Protein AF-A0A8T0DUT4-F1 (afdb_monomer)

Mean predicted aligned error: 17.67 Å

Sequence (96 aa):
MLVGLQKYNSEIGYPPGKNVILADTALRAPPATEEDNCTGYEQVYLTLAESGSRLPRIRQTLADDEEMGKLGEQIRNGRPDNARQVSEIIRPYFKV

Organism: NCBI:txid34504

Foldseek 3Di:
DVVVCVVDPDDDDDDDVVVCVVVVCVVPDDPDDPPPPPVPVVVVVVPPDDDPVVVVVVVVVCVVDPLSVQVVVDVVVDDDPDLVVGDPSCSVVPDD

Structure (mmCIF, N/CA/C/O backbone):
data_AF-A0A8T0DUT4-F1
#
_entry.id   AF-A0A8T0DUT4-F1
#
loop_
_atom_site.group_PDB
_atom_site.id
_atom_site.type_symbol
_atom_site.label_atom_id
_atom_site.label_alt_id
_atom_site.label_comp_id
_atom_site.label_asym_id
_atom_site.label_entity_id
_atom_site.label_seq_id
_atom_site.pdbx_PDB_ins_code
_atom_site.Cartn_x
_atom_site.Cartn_y
_atom_site.Cartn_z
_atom_site.occupancy
_atom_site.B_iso_or_equiv
_atom_site.auth_seq_id
_atom_site.auth_comp_id
_atom_site.auth_asym_id
_atom_site.auth_atom_id
_atom_site.pdbx_PDB_model_num
ATOM 1 N N . MET A 1 1 ? -21.764 3.303 -13.178 1.00 58.56 1 MET A N 1
ATOM 2 C CA . MET A 1 1 ? -20.689 3.616 -12.206 1.00 58.56 1 MET A CA 1
ATOM 3 C C . MET A 1 1 ? -21.021 3.289 -10.744 1.00 58.56 1 MET A C 1
ATOM 5 O O . MET A 1 1 ? -20.092 3.207 -9.960 1.00 58.56 1 MET A O 1
ATOM 9 N N . LEU A 1 2 ? -22.275 3.001 -10.365 1.00 60.97 2 LEU A N 1
ATOM 10 C CA . LEU A 1 2 ? -22.616 2.558 -8.996 1.00 60.97 2 LEU A CA 1
ATOM 11 C C . LEU A 1 2 ? -22.206 1.108 -8.671 1.00 60.97 2 LEU A C 1
ATOM 13 O O . LEU A 1 2 ? -21.881 0.804 -7.531 1.00 60.97 2 LEU A O 1
ATOM 17 N N . VAL A 1 3 ? -22.155 0.225 -9.674 1.00 71.00 3 VAL A N 1
ATOM 18 C CA . VAL A 1 3 ? -21.839 -1.208 -9.489 1.00 71.00 3 VAL A CA 1
ATOM 19 C C . VAL A 1 3 ? -20.412 -1.438 -8.966 1.00 71.00 3 VAL A C 1
ATOM 21 O O . VAL A 1 3 ? -20.176 -2.361 -8.198 1.00 71.00 3 VAL A O 1
ATOM 24 N N . GLY A 1 4 ? -19.453 -0.577 -9.325 1.00 72.31 4 GLY A N 1
ATOM 25 C CA . GLY A 1 4 ? -18.074 -0.690 -8.830 1.00 72.31 4 GLY A CA 1
ATOM 26 C C . GLY A 1 4 ? -17.935 -0.359 -7.342 1.00 72.31 4 GLY A C 1
ATOM 27 O O . GLY A 1 4 ? -17.110 -0.957 -6.656 1.00 72.31 4 GLY A O 1
ATOM 28 N N . LEU A 1 5 ? -18.779 0.546 -6.838 1.00 72.69 5 LEU A N 1
ATOM 29 C CA . LEU A 1 5 ? -18.760 0.990 -5.445 1.00 72.69 5 LEU A CA 1
ATOM 30 C C . LEU A 1 5 ? -19.413 -0.023 -4.496 1.00 72.69 5 LEU A C 1
ATOM 32 O O . LEU A 1 5 ? -19.096 -0.017 -3.316 1.00 72.69 5 LEU A O 1
ATOM 36 N N . GLN A 1 6 ? -20.239 -0.947 -5.006 1.00 75.00 6 GLN A N 1
ATOM 37 C CA . GLN A 1 6 ? -20.882 -2.000 -4.202 1.00 75.00 6 GLN A CA 1
ATOM 38 C C . GLN A 1 6 ? -19.890 -2.950 -3.514 1.00 75.00 6 GLN A C 1
ATOM 40 O O . GLN A 1 6 ? -20.258 -3.627 -2.560 1.00 75.00 6 GLN A O 1
ATOM 45 N N . LYS A 1 7 ? -18.637 -3.012 -3.984 1.00 83.25 7 LYS A N 1
ATOM 46 C CA . LYS A 1 7 ? -17.575 -3.809 -3.352 1.00 83.25 7 LYS A CA 1
ATOM 47 C C . LYS A 1 7 ? -17.080 -3.208 -2.036 1.00 83.25 7 LYS A C 1
ATOM 49 O O . LYS A 1 7 ? -16.427 -3.904 -1.265 1.00 83.25 7 LYS A O 1
ATOM 54 N N . TYR A 1 8 ? -17.359 -1.930 -1.798 1.00 80.19 8 TYR A N 1
ATOM 55 C CA . TYR A 1 8 ? -16.897 -1.203 -0.630 1.00 80.19 8 TYR A CA 1
ATOM 56 C C . TYR A 1 8 ? -18.084 -0.946 0.293 1.00 80.19 8 TYR A C 1
ATOM 58 O O . TYR A 1 8 ? -19.106 -0.403 -0.124 1.00 80.19 8 TYR A O 1
ATOM 66 N N . ASN A 1 9 ? -17.953 -1.337 1.560 1.00 82.69 9 ASN A N 1
ATOM 67 C CA . ASN A 1 9 ? -18.921 -0.960 2.582 1.00 82.69 9 ASN A CA 1
ATOM 68 C C . ASN A 1 9 ? -18.658 0.497 2.980 1.00 82.69 9 ASN A C 1
ATOM 70 O O . ASN A 1 9 ? -17.871 0.768 3.887 1.00 82.69 9 ASN A O 1
ATOM 74 N N . SER A 1 10 ? -19.217 1.433 2.218 1.00 79.62 10 SER A N 1
ATOM 75 C CA . SER A 1 10 ? -18.949 2.863 2.362 1.00 79.62 10 SER A CA 1
ATOM 76 C C . SER A 1 10 ? -20.242 3.651 2.483 1.00 79.62 10 SER A C 1
ATOM 78 O O . SER A 1 10 ? -21.166 3.479 1.691 1.00 79.62 10 SER A O 1
ATOM 80 N N . GLU A 1 11 ? -20.274 4.562 3.449 1.00 81.50 11 GLU A N 1
ATOM 81 C CA . GLU A 1 11 ? -21.352 5.529 3.608 1.00 81.50 11 GLU A CA 1
ATOM 82 C C . GLU A 1 11 ? -20.948 6.850 2.953 1.00 81.50 11 GLU A C 1
ATOM 84 O O . GLU A 1 11 ? -19.864 7.383 3.199 1.00 81.50 11 GLU A O 1
ATOM 89 N N . ILE A 1 12 ? -21.814 7.375 2.086 1.00 80.62 12 ILE A N 1
ATOM 90 C CA . ILE A 1 12 ? -21.578 8.647 1.403 1.00 80.62 12 ILE A CA 1
ATOM 91 C C . ILE A 1 12 ? -22.128 9.763 2.289 1.00 80.62 12 ILE A C 1
ATOM 93 O O . ILE A 1 12 ? -23.331 9.837 2.530 1.00 80.62 12 ILE A O 1
ATOM 97 N N . GLY A 1 13 ? -21.246 10.648 2.744 1.00 84.38 13 GLY A N 1
ATOM 98 C CA . GLY A 1 13 ? -21.599 11.822 3.538 1.00 84.38 13 GLY A CA 1
ATOM 99 C C . GLY A 1 13 ? -20.916 13.082 3.017 1.00 84.38 13 GLY A C 1
ATOM 100 O O . GLY A 1 13 ? -19.909 13.008 2.314 1.00 84.38 13 GLY A O 1
ATOM 101 N N . TYR A 1 14 ? -21.464 14.246 3.372 1.00 87.19 14 TYR A N 1
ATOM 102 C CA . TYR A 1 14 ? -20.854 15.540 3.071 1.00 87.19 14 TYR A CA 1
ATOM 103 C C . TYR A 1 14 ? -20.049 16.053 4.276 1.00 87.19 14 TYR A C 1
ATOM 105 O O . TYR A 1 14 ? -20.648 16.476 5.271 1.00 87.19 14 TYR A O 1
ATOM 113 N N . PRO A 1 15 ? -18.705 16.044 4.222 1.00 82.94 15 PRO A N 1
ATOM 114 C CA . PRO A 1 15 ? -17.886 16.705 5.226 1.00 82.94 15 PRO A CA 1
ATOM 115 C C . PRO A 1 15 ? -17.794 18.224 4.962 1.00 82.94 15 PRO A C 1
ATOM 117 O O . PRO A 1 15 ? -17.651 18.648 3.814 1.00 82.94 15 PRO A O 1
ATOM 120 N N . PRO A 1 16 ? -17.814 19.080 6.003 1.00 87.44 16 PRO A N 1
ATOM 121 C CA . PRO A 1 16 ? -17.563 20.511 5.845 1.00 87.44 16 PRO A CA 1
ATOM 122 C C . PRO A 1 16 ? -16.140 20.749 5.333 1.00 87.44 16 PRO A C 1
ATOM 124 O O . PRO A 1 16 ? -15.205 20.153 5.861 1.00 87.44 16 PRO A O 1
ATOM 127 N N . GLY A 1 17 ? -15.943 21.684 4.397 1.00 79.69 17 GLY A N 1
ATOM 128 C CA . GLY A 1 17 ? -14.637 21.914 3.750 1.00 79.69 17 GLY A CA 1
ATOM 129 C C . GLY A 1 17 ? -13.459 22.164 4.706 1.00 79.69 17 GLY A C 1
ATOM 130 O O . GLY A 1 17 ? -12.333 21.779 4.412 1.00 79.69 17 GLY A O 1
ATOM 131 N N . LYS A 1 18 ? -13.722 22.700 5.906 1.00 84.06 18 LYS A N 1
ATOM 132 C CA . LYS A 1 18 ? -12.720 22.886 6.975 1.00 84.06 18 LYS A CA 1
ATOM 133 C C . LYS A 1 18 ? -12.069 21.572 7.439 1.00 84.06 18 LYS A C 1
ATOM 135 O O . LYS A 1 18 ? -10.951 21.595 7.931 1.00 84.06 18 LYS A O 1
ATOM 140 N N . ASN A 1 19 ? -12.751 20.443 7.264 1.00 82.25 19 ASN A N 1
ATOM 141 C CA . ASN A 1 19 ? -12.271 19.111 7.639 1.00 82.25 19 ASN A CA 1
ATOM 142 C C . ASN A 1 19 ? -11.644 18.358 6.454 1.00 82.25 19 ASN A C 1
ATOM 144 O O . ASN A 1 19 ? -11.169 17.240 6.620 1.00 82.25 19 ASN A O 1
ATOM 148 N N . VAL A 1 20 ? -11.651 18.956 5.258 1.00 87.69 20 VAL A N 1
ATOM 149 C CA . VAL A 1 20 ? -11.225 18.328 3.995 1.00 87.69 20 VAL A CA 1
ATOM 150 C C . VAL A 1 20 ? -9.967 19.008 3.447 1.00 87.69 20 VAL A C 1
ATOM 152 O O . VAL A 1 20 ? -9.597 18.798 2.302 1.00 87.69 20 VAL A O 1
ATOM 155 N N . ILE A 1 21 ? -9.276 19.808 4.268 1.00 84.50 21 ILE A N 1
ATOM 156 C CA . ILE A 1 21 ? -8.127 20.631 3.852 1.00 84.50 21 ILE A CA 1
ATOM 157 C C . ILE A 1 21 ? -7.040 19.774 3.201 1.00 84.50 21 ILE A C 1
ATOM 159 O O . ILE A 1 21 ? -6.496 20.170 2.179 1.00 84.50 21 ILE A O 1
ATOM 163 N N . LEU A 1 22 ? -6.756 18.583 3.734 1.00 81.38 22 LEU A N 1
ATOM 164 C CA . LEU A 1 22 ? -5.737 17.695 3.167 1.00 81.38 22 LEU A CA 1
ATOM 165 C C . LEU A 1 22 ? -6.119 17.201 1.769 1.00 81.38 22 LEU A C 1
ATOM 167 O O . LEU A 1 22 ? -5.317 17.297 0.847 1.00 81.38 22 LEU A O 1
ATOM 171 N N . ALA A 1 23 ? -7.350 16.714 1.603 1.00 81.75 23 ALA A N 1
ATOM 172 C CA . ALA A 1 23 ? -7.824 16.223 0.313 1.00 81.75 23 ALA A CA 1
ATOM 173 C C . ALA A 1 23 ? -7.998 17.363 -0.706 1.00 81.75 23 ALA A C 1
ATOM 175 O O . ALA A 1 23 ? -7.657 17.185 -1.869 1.00 81.75 23 ALA A O 1
ATOM 176 N N . ASP A 1 24 ? -8.453 18.544 -0.275 1.00 84.75 24 ASP A N 1
ATOM 177 C CA . ASP A 1 24 ? -8.541 19.745 -1.117 1.00 84.75 24 ASP A CA 1
ATOM 178 C C . ASP A 1 24 ? -7.148 20.229 -1.551 1.00 84.75 24 ASP A C 1
ATOM 180 O O . ASP A 1 24 ? -6.935 20.527 -2.723 1.00 84.75 24 ASP A O 1
ATOM 184 N N . THR A 1 25 ? -6.169 20.228 -0.639 1.00 83.88 25 THR A N 1
ATOM 185 C CA . THR A 1 25 ? -4.780 20.602 -0.951 1.00 83.88 25 THR A CA 1
ATOM 186 C C . THR A 1 25 ? -4.140 19.600 -1.907 1.00 83.88 25 THR A C 1
ATOM 188 O O . THR A 1 25 ? -3.527 20.006 -2.888 1.00 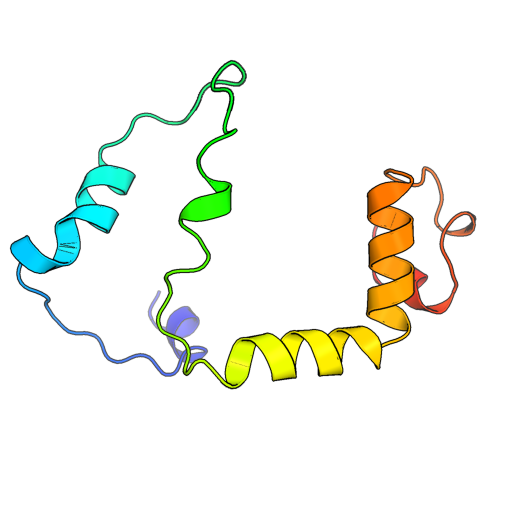83.88 25 THR A O 1
ATOM 191 N N . ALA A 1 26 ? -4.327 18.298 -1.673 1.00 78.06 26 ALA A N 1
ATOM 192 C CA . ALA A 1 26 ? -3.801 17.242 -2.535 1.00 78.06 26 ALA A CA 1
ATOM 193 C C . ALA A 1 26 ? -4.431 17.256 -3.936 1.00 78.06 26 ALA A C 1
ATOM 195 O O . ALA A 1 26 ? -3.745 16.995 -4.916 1.00 78.06 26 ALA A O 1
ATOM 196 N N . LEU A 1 27 ? -5.720 17.594 -4.042 1.00 79.00 27 LEU A N 1
ATOM 197 C CA . LEU A 1 27 ? -6.407 17.718 -5.329 1.00 79.00 27 LEU A CA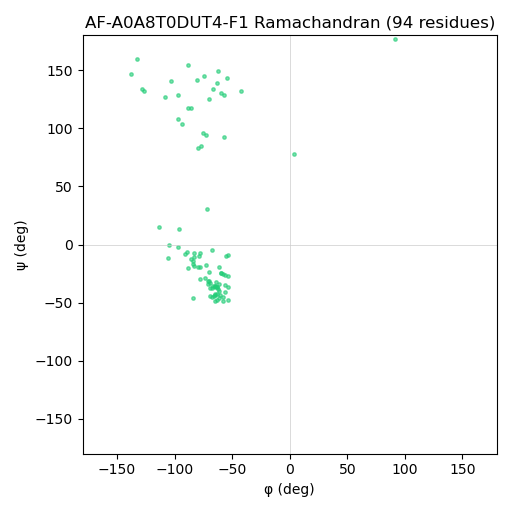 1
ATOM 198 C C . LEU A 1 27 ? -5.941 18.948 -6.120 1.00 79.00 27 LEU A C 1
ATOM 200 O O . LEU A 1 27 ? -5.919 18.924 -7.348 1.00 79.00 27 LEU A O 1
ATOM 204 N N . ARG A 1 28 ? -5.605 20.036 -5.420 1.00 79.25 28 ARG A N 1
ATOM 205 C CA . ARG A 1 28 ? -5.119 21.281 -6.031 1.00 79.25 28 ARG A CA 1
ATOM 206 C C . ARG A 1 28 ? -3.620 21.270 -6.313 1.00 79.25 28 ARG A C 1
ATOM 208 O O . ARG A 1 28 ? -3.157 22.135 -7.054 1.00 79.25 28 ARG A O 1
ATOM 215 N N . ALA A 1 29 ? -2.869 20.351 -5.711 1.00 78.25 29 ALA A N 1
ATOM 216 C CA . ALA A 1 29 ? -1.435 20.252 -5.921 1.00 78.25 29 ALA A CA 1
ATOM 217 C C . ALA A 1 29 ? -1.140 19.833 -7.374 1.00 78.25 29 ALA A C 1
ATOM 219 O O . ALA A 1 29 ? -1.780 18.911 -7.890 1.00 78.25 29 ALA A O 1
ATOM 220 N N . PRO A 1 30 ? -0.190 20.498 -8.056 1.00 69.31 30 PRO A N 1
ATOM 221 C CA . PRO A 1 30 ? 0.250 20.064 -9.373 1.00 69.31 30 PRO A CA 1
ATOM 222 C C . PRO A 1 30 ? 0.879 18.663 -9.280 1.00 69.31 30 PRO A C 1
ATOM 224 O O . PRO A 1 30 ? 1.446 18.316 -8.241 1.00 69.31 30 PRO A O 1
ATOM 227 N N . PRO A 1 31 ? 0.783 17.843 -10.341 1.00 63.91 31 PRO A N 1
ATOM 228 C CA . PRO A 1 31 ? 1.407 16.528 -10.349 1.00 63.91 31 PRO A CA 1
ATOM 229 C C . PRO A 1 31 ? 2.921 16.675 -10.159 1.00 63.91 31 PRO A C 1
ATOM 231 O O . PRO A 1 31 ? 3.557 17.476 -10.846 1.00 63.91 31 PRO A O 1
ATOM 234 N N . ALA A 1 32 ? 3.477 15.909 -9.218 1.00 62.12 32 ALA A N 1
ATOM 235 C CA . ALA A 1 32 ? 4.907 15.908 -8.936 1.00 62.12 32 ALA A CA 1
ATOM 236 C C . ALA A 1 32 ? 5.685 15.555 -10.213 1.00 62.12 32 ALA A C 1
ATOM 238 O O . ALA A 1 32 ? 5.374 14.572 -10.891 1.00 62.12 32 ALA A O 1
ATOM 239 N N . THR A 1 33 ? 6.670 16.381 -10.558 1.0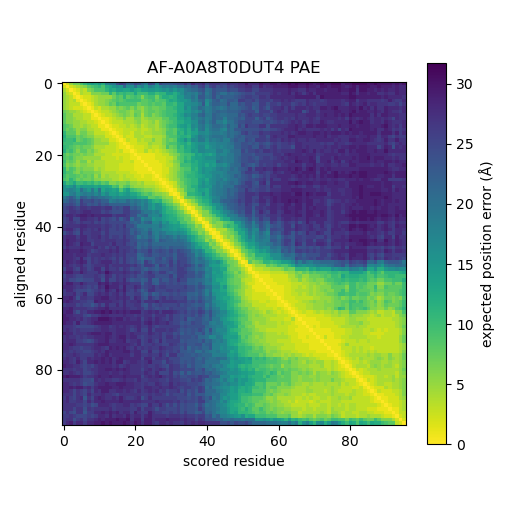0 59.50 33 THR A N 1
ATOM 240 C CA . THR A 1 33 ? 7.625 16.083 -11.637 1.00 59.50 33 THR A CA 1
ATOM 241 C C . THR A 1 33 ? 8.793 15.304 -11.025 1.00 59.50 33 THR A C 1
ATOM 243 O O . THR A 1 33 ? 9.033 15.428 -9.828 1.00 59.50 33 THR A O 1
ATOM 246 N N . GLU A 1 34 ? 9.509 14.488 -11.804 1.00 56.78 34 GLU A N 1
ATOM 247 C CA . GLU A 1 34 ? 10.518 13.515 -11.323 1.00 56.78 34 GLU A CA 1
ATOM 248 C C . GLU A 1 34 ? 11.651 14.097 -10.438 1.00 56.78 34 GLU A C 1
ATOM 250 O O . GLU A 1 34 ? 12.397 13.341 -9.821 1.00 56.78 34 GLU A O 1
ATOM 255 N N . GLU A 1 35 ? 11.765 15.424 -10.329 1.00 55.72 35 GLU A N 1
ATOM 256 C CA . GLU A 1 35 ? 12.727 16.140 -9.479 1.00 55.72 35 GLU A CA 1
ATOM 257 C C . GLU A 1 35 ? 12.225 16.435 -8.051 1.00 55.72 35 GLU A C 1
ATOM 259 O O . GLU A 1 35 ? 13.002 16.897 -7.209 1.00 55.72 35 GLU A O 1
ATOM 264 N N . ASP A 1 36 ? 10.956 16.154 -7.735 1.00 53.62 36 ASP A N 1
ATOM 265 C CA . ASP A 1 36 ? 10.432 16.316 -6.378 1.00 53.62 36 ASP A CA 1
ATOM 266 C C . ASP A 1 36 ? 10.986 15.213 -5.465 1.00 53.62 36 ASP A C 1
ATOM 268 O O . ASP A 1 36 ? 10.450 14.106 -5.358 1.00 53.62 36 ASP A O 1
ATOM 272 N N . ASN A 1 37 ? 12.082 15.537 -4.773 1.00 51.88 37 ASN A N 1
ATOM 273 C CA . ASN A 1 37 ? 12.631 14.754 -3.671 1.00 51.88 37 ASN A CA 1
ATOM 274 C C . ASN A 1 37 ? 11.564 14.581 -2.575 1.00 51.88 37 ASN A C 1
ATOM 276 O O . ASN A 1 37 ? 11.419 15.391 -1.661 1.00 51.88 37 ASN A O 1
ATOM 280 N N . CYS A 1 38 ? 10.818 13.483 -2.672 1.00 48.97 38 CYS A N 1
ATOM 281 C CA . CYS A 1 38 ? 9.734 13.073 -1.784 1.00 48.97 38 CYS A CA 1
ATOM 282 C C . CYS A 1 38 ? 10.206 12.589 -0.396 1.00 48.97 38 CYS A C 1
ATOM 284 O O . CYS A 1 38 ? 9.548 11.758 0.227 1.00 48.97 38 CYS A O 1
ATOM 286 N N . THR A 1 39 ? 11.319 13.100 0.132 1.00 51.06 39 THR A N 1
ATOM 287 C CA . THR A 1 39 ? 11.913 12.672 1.413 1.00 51.06 39 THR A CA 1
ATOM 288 C C . THR A 1 39 ? 11.075 13.030 2.652 1.00 51.06 39 THR A C 1
ATOM 290 O O . THR A 1 39 ? 11.416 12.612 3.753 1.00 51.06 39 THR A O 1
ATOM 293 N N . GLY A 1 40 ? 9.963 13.764 2.499 1.00 45.59 40 GLY A N 1
ATOM 294 C CA . GLY A 1 40 ? 9.047 14.128 3.593 1.00 45.59 40 GLY A CA 1
ATOM 295 C C . GLY A 1 40 ? 7.708 13.377 3.633 1.00 45.59 40 GLY A C 1
ATOM 296 O O . GLY A 1 40 ? 6.996 13.464 4.634 1.00 45.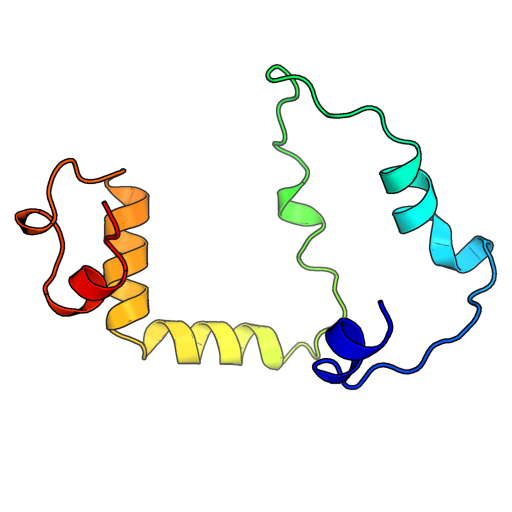59 40 GLY A O 1
ATOM 297 N N . TYR A 1 41 ? 7.333 12.635 2.584 1.00 47.28 41 TYR A N 1
ATOM 298 C CA . TYR A 1 41 ? 6.002 12.008 2.505 1.00 47.28 41 TYR A CA 1
ATOM 299 C C . TYR A 1 41 ? 5.877 10.713 3.316 1.00 47.28 41 TYR A C 1
ATOM 301 O O . TYR A 1 41 ? 4.764 10.335 3.686 1.00 47.28 41 TYR A O 1
ATOM 309 N N . GLU A 1 42 ? 6.993 10.065 3.668 1.00 46.16 42 GLU A N 1
ATOM 310 C CA . GLU A 1 42 ? 6.985 8.869 4.526 1.00 46.16 42 GLU A CA 1
ATOM 311 C C . GLU A 1 42 ? 6.371 9.140 5.908 1.00 46.16 42 GLU A C 1
ATOM 313 O O . GLU A 1 42 ? 5.818 8.237 6.534 1.00 46.16 42 GLU A O 1
ATOM 318 N N . GLN A 1 43 ? 6.392 10.394 6.372 1.00 42.66 43 GLN A N 1
ATOM 319 C CA . GLN A 1 43 ? 5.910 10.753 7.704 1.00 42.66 43 GLN A CA 1
ATOM 320 C C . GLN A 1 43 ? 4.388 10.963 7.779 1.00 42.66 43 GLN A C 1
ATOM 322 O O . GLN A 1 43 ? 3.817 10.893 8.867 1.00 42.66 43 GLN A O 1
ATOM 327 N N . VAL A 1 44 ? 3.710 11.175 6.644 1.00 45.62 44 VAL A N 1
ATOM 328 C CA . VAL A 1 44 ? 2.271 11.512 6.605 1.00 45.62 44 VAL A CA 1
ATOM 329 C C . VAL A 1 44 ? 1.373 10.266 6.558 1.00 45.62 44 VAL A C 1
ATOM 331 O O . VAL A 1 44 ? 0.216 10.322 6.968 1.00 45.62 44 VAL A O 1
ATOM 334 N N . TYR A 1 45 ? 1.895 9.104 6.155 1.00 38.75 45 TYR A N 1
ATOM 335 C CA . TYR A 1 45 ? 1.097 7.870 6.071 1.00 38.75 45 TYR A CA 1
ATOM 336 C C . TYR A 1 45 ? 0.851 7.167 7.418 1.00 38.75 45 TYR A C 1
ATOM 338 O O . TYR A 1 45 ? 0.015 6.269 7.494 1.00 38.75 45 TYR A O 1
ATOM 346 N N . LEU A 1 46 ? 1.522 7.582 8.498 1.00 42.66 46 LEU A N 1
ATOM 347 C CA . LEU A 1 46 ? 1.381 6.971 9.829 1.00 42.66 46 LEU A CA 1
ATOM 348 C C . LEU A 1 46 ? 0.301 7.621 10.710 1.00 42.66 46 LEU A C 1
ATOM 350 O O . LEU A 1 46 ? -0.039 7.074 11.758 1.00 42.66 46 LEU A O 1
ATOM 354 N N . THR A 1 47 ? -0.273 8.750 10.289 1.00 42.00 47 THR A N 1
ATOM 355 C CA . THR A 1 47 ? -1.352 9.464 10.999 1.00 42.00 47 THR A CA 1
ATOM 356 C C . THR A 1 47 ? -2.755 9.117 10.496 1.00 42.00 47 THR A C 1
ATOM 358 O O . THR A 1 47 ? -3.729 9.775 10.863 1.00 42.00 47 THR A O 1
ATOM 361 N N . LEU A 1 48 ? -2.909 8.058 9.695 1.00 46.12 48 LEU A N 1
ATOM 362 C CA . LEU A 1 48 ? -4.216 7.451 9.447 1.00 46.12 48 LEU A CA 1
ATOM 363 C C . LEU A 1 48 ? -4.621 6.632 10.677 1.00 46.12 48 LEU A C 1
ATOM 365 O O . LEU A 1 48 ? -4.191 5.501 10.856 1.00 46.12 48 LEU A O 1
ATOM 369 N N . ALA A 1 49 ? -5.414 7.273 11.538 1.00 46.22 49 ALA A N 1
ATOM 370 C CA . ALA A 1 49 ? -6.324 6.720 12.542 1.00 46.22 49 ALA A CA 1
ATOM 371 C C . ALA A 1 49 ? -6.325 5.184 12.701 1.00 46.22 49 ALA A C 1
ATOM 373 O O . ALA A 1 49 ? -7.259 4.494 12.294 1.00 46.22 49 ALA A O 1
ATOM 374 N N . GLU A 1 50 ? -5.323 4.645 13.387 1.00 51.66 50 GLU A N 1
ATOM 375 C CA . GLU A 1 50 ? -5.364 3.281 13.896 1.00 51.66 50 GLU A CA 1
ATOM 376 C C . GLU A 1 50 ? -5.059 3.300 15.390 1.00 51.66 50 GLU A C 1
ATOM 378 O O . GLU A 1 50 ? -4.118 3.950 15.843 1.00 51.66 50 GLU A O 1
ATOM 383 N N . SER A 1 51 ? -5.888 2.599 16.175 1.00 56.81 51 SER A N 1
ATOM 384 C CA . SER A 1 51 ? -5.611 2.295 17.584 1.00 56.81 51 SER A CA 1
ATOM 385 C C . SER A 1 51 ? -4.143 1.891 17.713 1.00 56.81 51 SER A C 1
ATOM 387 O O . SER A 1 51 ? -3.698 1.042 16.945 1.00 56.81 51 SER A O 1
ATOM 389 N N . GLY A 1 52 ? -3.391 2.441 18.674 1.00 63.78 52 GLY A N 1
ATOM 390 C CA . GLY A 1 52 ? -1.955 2.152 18.849 1.00 63.78 52 GLY A CA 1
ATOM 391 C C . GLY A 1 52 ? -1.593 0.658 18.970 1.00 63.78 52 GLY A C 1
ATOM 392 O O . GLY A 1 52 ? -0.424 0.298 18.913 1.00 63.78 52 GLY A O 1
ATOM 393 N N . SER A 1 53 ? -2.594 -0.220 19.088 1.00 67.12 53 SER A N 1
ATOM 394 C CA . SER A 1 53 ? -2.497 -1.682 19.058 1.00 67.12 53 SER A CA 1
ATOM 395 C C . SER A 1 53 ? -2.487 -2.327 17.658 1.00 67.12 53 SER A C 1
ATOM 397 O O . SER A 1 53 ? -2.160 -3.507 17.536 1.00 67.12 53 SER A O 1
ATOM 399 N N . ARG A 1 54 ? -2.849 -1.603 16.592 1.00 66.00 54 ARG A N 1
ATOM 400 C CA . ARG A 1 54 ? -3.022 -2.166 15.242 1.00 66.00 54 ARG A CA 1
ATOM 401 C C . ARG A 1 54 ? -1.712 -2.271 14.469 1.00 66.00 54 ARG A C 1
ATOM 403 O O . ARG A 1 54 ? -1.410 -3.343 13.963 1.00 66.00 54 ARG A O 1
ATOM 410 N N . LEU A 1 55 ? -0.889 -1.223 14.471 1.00 70.69 55 LEU A N 1
ATOM 411 C CA . LEU A 1 55 ? 0.465 -1.260 13.906 1.00 70.69 55 LEU A CA 1
ATOM 412 C C . LEU A 1 55 ? 1.337 -2.402 14.457 1.00 70.69 55 LEU A C 1
ATOM 414 O O . LEU A 1 55 ? 1.939 -3.108 13.647 1.00 70.69 55 LEU A O 1
ATOM 418 N N . PRO A 1 56 ? 1.421 -2.642 15.784 1.00 76.38 56 PRO A N 1
ATOM 419 C CA . PRO A 1 56 ? 2.194 -3.771 16.292 1.00 76.38 56 PRO A CA 1
ATOM 420 C C . PRO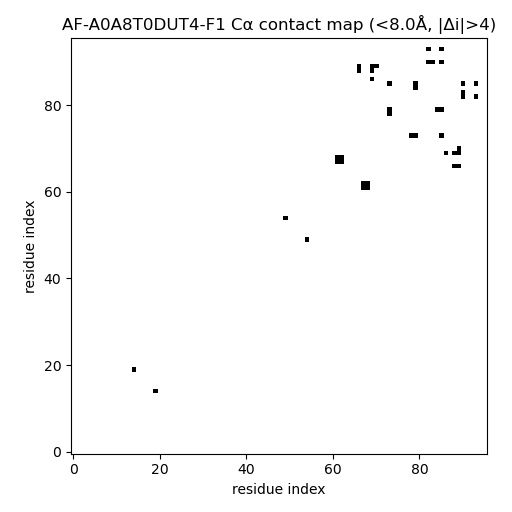 A 1 56 ? 1.603 -5.114 15.856 1.00 76.38 56 PRO A C 1
ATOM 422 O O . PRO A 1 56 ? 2.371 -6.003 15.509 1.00 76.38 56 PRO A O 1
ATOM 425 N N . ARG A 1 57 ? 0.270 -5.248 15.769 1.00 76.25 57 ARG A N 1
ATOM 426 C CA . ARG A 1 57 ? -0.364 -6.451 15.207 1.00 76.25 57 ARG A CA 1
ATOM 427 C C . ARG A 1 57 ? -0.007 -6.652 13.742 1.00 76.25 57 ARG A C 1
ATOM 429 O O . ARG A 1 57 ? 0.427 -7.736 13.405 1.00 76.25 57 ARG A O 1
ATOM 436 N N . ILE A 1 58 ? -0.110 -5.620 12.903 1.00 76.19 58 ILE A N 1
ATOM 437 C CA . ILE A 1 58 ? 0.254 -5.691 11.479 1.00 76.19 58 ILE A CA 1
ATOM 438 C C . I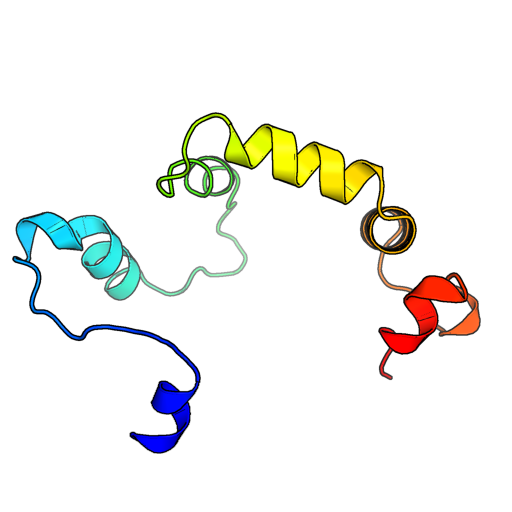LE A 1 58 ? 1.717 -6.108 11.324 1.00 76.19 58 ILE A C 1
ATOM 440 O O . ILE A 1 58 ? 2.013 -6.994 10.532 1.00 76.19 58 ILE A O 1
ATOM 444 N N . ARG A 1 59 ? 2.628 -5.520 12.110 1.00 77.50 59 ARG A N 1
ATOM 445 C CA . ARG A 1 59 ? 4.048 -5.903 12.105 1.00 77.50 59 ARG A CA 1
ATOM 446 C C . ARG A 1 59 ? 4.259 -7.355 12.517 1.00 77.50 59 ARG A C 1
ATOM 448 O O . ARG A 1 59 ? 5.095 -8.022 11.927 1.00 77.50 59 ARG A O 1
ATOM 455 N N . GLN A 1 60 ? 3.514 -7.829 13.510 1.00 79.69 60 GLN A N 1
ATOM 456 C CA . GLN A 1 60 ? 3.595 -9.207 13.977 1.00 79.69 60 GLN A CA 1
ATOM 457 C C . GLN A 1 60 ? 3.045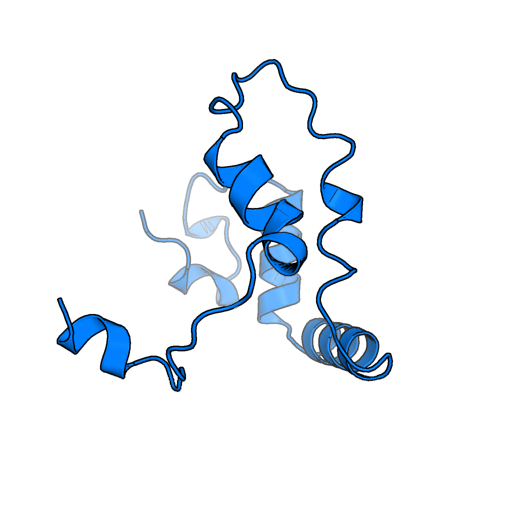 -10.180 12.927 1.00 79.69 60 GLN A C 1
ATOM 459 O O . GLN A 1 60 ? 3.713 -11.141 12.580 1.00 79.69 60 GLN A O 1
ATOM 464 N N . THR A 1 61 ? 1.897 -9.865 12.321 1.00 78.56 61 THR A N 1
ATOM 465 C CA . THR A 1 61 ? 1.314 -10.662 11.233 1.00 78.56 61 THR A CA 1
ATOM 466 C C . THR A 1 61 ? 2.212 -10.685 9.994 1.00 78.56 61 THR A C 1
ATOM 468 O O . THR A 1 61 ? 2.325 -11.725 9.364 1.00 78.56 61 THR A O 1
ATOM 471 N N . LEU A 1 62 ? 2.894 -9.578 9.670 1.00 76.56 62 LEU A N 1
ATOM 472 C CA . LEU A 1 62 ? 3.895 -9.550 8.596 1.00 76.56 62 LEU A CA 1
ATOM 473 C C . LEU A 1 62 ? 5.157 -10.352 8.931 1.00 76.56 62 LEU A C 1
ATOM 475 O O . LEU A 1 62 ? 5.791 -10.870 8.020 1.00 76.56 62 LEU A O 1
ATOM 479 N N . ALA A 1 63 ? 5.560 -10.407 10.203 1.00 76.56 63 ALA A N 1
ATOM 480 C CA . ALA A 1 63 ? 6.730 -11.175 10.626 1.00 76.56 63 ALA A CA 1
ATOM 481 C C . ALA A 1 63 ? 6.477 -12.688 10.565 1.00 76.56 63 ALA A C 1
ATOM 483 O O . ALA A 1 63 ? 7.402 -13.446 10.285 1.00 76.56 63 ALA A O 1
ATOM 484 N N . ASP A 1 64 ? 5.232 -13.102 10.797 1.00 83.56 64 ASP A N 1
ATOM 485 C CA . ASP A 1 64 ? 4.811 -14.502 10.743 1.00 83.56 64 ASP A CA 1
ATOM 486 C C . ASP A 1 64 ? 4.501 -14.976 9.306 1.00 83.56 64 ASP A C 1
ATOM 488 O O . ASP A 1 64 ? 4.337 -16.173 9.070 1.00 83.56 64 ASP A O 1
ATOM 492 N N . ASP A 1 65 ? 4.426 -14.055 8.340 1.00 86.06 65 ASP A N 1
ATOM 493 C CA . ASP A 1 65 ? 4.116 -14.341 6.940 1.00 86.06 65 ASP A CA 1
ATOM 494 C C . ASP A 1 65 ? 5.399 -14.527 6.104 1.00 86.06 65 ASP A C 1
ATOM 496 O O . ASP A 1 65 ? 6.103 -13.581 5.731 1.00 86.06 65 ASP A O 1
ATOM 500 N N . GLU A 1 66 ? 5.702 -15.790 5.794 1.00 85.00 66 GLU A N 1
ATOM 501 C CA . GLU A 1 66 ? 6.869 -16.191 5.002 1.00 85.00 66 GLU A CA 1
ATOM 502 C C . GLU A 1 66 ? 6.847 -15.617 3.573 1.00 85.00 66 GLU A C 1
ATOM 504 O O . GLU A 1 66 ? 7.895 -15.267 3.018 1.00 85.00 66 GLU A O 1
ATOM 509 N N . GLU A 1 67 ? 5.660 -15.468 2.981 1.00 86.69 67 GLU A N 1
ATOM 510 C CA . GLU A 1 67 ? 5.484 -14.917 1.639 1.00 86.69 67 GLU A CA 1
ATOM 511 C C . GLU A 1 67 ? 5.861 -13.433 1.615 1.00 86.69 67 GLU A C 1
ATOM 513 O O . GLU A 1 67 ? 6.644 -12.997 0.762 1.00 86.69 67 GLU A O 1
ATOM 518 N N . MET A 1 68 ? 5.396 -12.675 2.612 1.00 82.56 68 MET A N 1
ATOM 519 C CA . MET A 1 68 ? 5.758 -11.268 2.791 1.00 82.56 68 MET A CA 1
ATOM 520 C C . MET A 1 68 ? 7.252 -11.077 3.051 1.00 82.56 68 MET A C 1
ATOM 522 O O . MET A 1 68 ? 7.860 -10.151 2.504 1.00 82.56 68 MET A O 1
ATOM 526 N N . GLY A 1 69 ? 7.873 -11.971 3.823 1.00 83.88 69 GLY A N 1
ATOM 527 C CA . GLY A 1 69 ? 9.321 -11.974 4.025 1.00 83.88 69 GLY A CA 1
ATOM 528 C C . GLY A 1 69 ? 10.088 -12.110 2.706 1.00 83.88 69 GLY A C 1
ATOM 529 O O . GLY A 1 69 ? 10.978 -11.306 2.410 1.00 83.88 69 GLY A O 1
ATOM 530 N N . LYS A 1 70 ? 9.702 -13.082 1.869 1.00 85.94 70 LYS A N 1
ATOM 531 C CA . LYS A 1 70 ? 10.328 -13.320 0.557 1.00 85.94 70 LYS A CA 1
ATOM 532 C C . LYS A 1 70 ? 10.071 -12.189 -0.431 1.00 85.94 70 LYS A C 1
ATOM 534 O O . LYS A 1 70 ? 10.978 -11.817 -1.177 1.00 85.94 70 LYS A O 1
ATOM 539 N N . LEU A 1 71 ? 8.876 -11.605 -0.411 1.00 84.12 71 LEU A N 1
ATOM 540 C CA . LEU A 1 71 ? 8.550 -10.443 -1.231 1.00 84.12 71 LEU A CA 1
ATOM 541 C C . LEU A 1 71 ? 9.395 -9.225 -0.825 1.00 84.12 71 LEU A C 1
ATOM 543 O O . LEU A 1 71 ? 9.957 -8.551 -1.685 1.00 84.12 71 LEU A O 1
ATOM 547 N N . GLY A 1 72 ? 9.556 -8.979 0.478 1.00 84.12 72 GLY A N 1
ATOM 548 C CA . GLY A 1 72 ? 10.392 -7.897 0.999 1.00 84.12 72 GLY A CA 1
ATOM 549 C C . GLY A 1 72 ? 11.883 -8.068 0.682 1.00 84.12 72 GLY A C 1
ATOM 550 O O . GLY A 1 72 ? 12.578 -7.089 0.408 1.00 84.12 72 GLY A O 1
ATOM 551 N N . GLU A 1 73 ? 12.404 -9.298 0.689 1.00 84.38 73 GLU A N 1
ATOM 552 C CA . GLU A 1 73 ? 13.749 -9.601 0.172 1.00 84.38 73 GLU A CA 1
ATOM 553 C C . GLU A 1 73 ? 13.864 -9.275 -1.320 1.00 84.38 73 GLU A C 1
ATOM 555 O O . GLU A 1 73 ? 14.813 -8.604 -1.726 1.00 84.38 73 GLU A O 1
ATOM 560 N N . GLN A 1 74 ? 12.881 -9.681 -2.127 1.00 84.31 74 GLN A N 1
ATOM 561 C CA . GLN A 1 74 ? 12.889 -9.413 -3.562 1.00 84.31 74 GLN A CA 1
ATOM 562 C C . GLN A 1 74 ? 12.835 -7.913 -3.871 1.00 84.31 74 GLN A C 1
ATOM 564 O O . GLN A 1 74 ? 13.583 -7.444 -4.721 1.00 84.31 74 GLN A O 1
ATOM 569 N N . ILE A 1 75 ? 12.005 -7.146 -3.160 1.00 83.06 75 ILE A N 1
ATOM 570 C CA . ILE A 1 75 ? 11.923 -5.687 -3.321 1.00 83.06 75 ILE A CA 1
ATOM 571 C C . ILE A 1 75 ? 13.275 -5.031 -3.009 1.00 83.06 75 ILE A C 1
ATOM 573 O O . ILE A 1 75 ? 13.722 -4.171 -3.766 1.00 83.06 75 ILE A O 1
ATOM 577 N N . ARG A 1 76 ? 13.959 -5.463 -1.939 1.00 81.88 76 ARG A N 1
ATOM 578 C CA . ARG A 1 76 ? 15.288 -4.943 -1.564 1.00 81.88 76 ARG A CA 1
ATOM 579 C C . ARG A 1 76 ? 16.377 -5.290 -2.578 1.00 81.88 76 ARG A C 1
ATOM 581 O O . ARG A 1 76 ? 17.263 -4.475 -2.809 1.00 81.88 76 ARG A O 1
ATOM 588 N N . ASN A 1 77 ? 16.304 -6.475 -3.181 1.00 82.00 77 ASN A N 1
ATOM 589 C CA . ASN A 1 77 ? 17.272 -6.945 -4.176 1.00 82.00 77 ASN A CA 1
ATOM 590 C C . ASN A 1 77 ? 16.988 -6.428 -5.597 1.00 82.00 77 ASN A C 1
ATOM 592 O O . ASN A 1 77 ? 17.808 -6.621 -6.493 1.00 82.00 77 ASN A O 1
ATOM 596 N N . GLY A 1 78 ? 15.850 -5.761 -5.804 1.00 80.81 78 GLY A N 1
ATOM 597 C CA . GLY A 1 78 ? 15.448 -5.204 -7.089 1.00 80.81 78 GLY A CA 1
ATOM 598 C C . GLY A 1 78 ? 14.597 -6.148 -7.944 1.00 80.81 78 GLY A C 1
ATOM 599 O O . GLY A 1 78 ? 14.288 -7.291 -7.589 1.00 80.81 78 GLY A O 1
ATOM 600 N N . ARG A 1 79 ? 14.157 -5.632 -9.097 1.00 81.06 79 ARG A N 1
ATOM 601 C CA . ARG A 1 79 ? 13.246 -6.351 -9.992 1.00 81.06 79 ARG A CA 1
ATOM 602 C C . ARG A 1 79 ? 13.976 -7.537 -10.644 1.00 81.06 79 ARG A C 1
ATOM 604 O O . ARG A 1 79 ? 15.004 -7.315 -11.274 1.00 81.06 79 ARG A O 1
ATOM 611 N N . PRO A 1 80 ? 13.451 -8.767 -10.532 1.00 83.56 80 PRO A N 1
ATOM 612 C CA . PRO A 1 80 ? 14.031 -9.915 -11.214 1.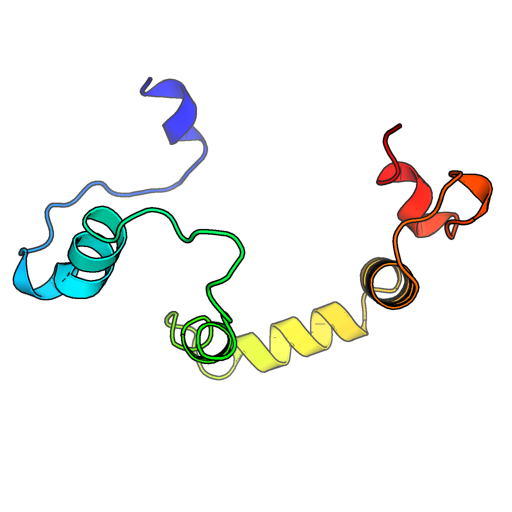00 83.56 80 PRO A CA 1
ATOM 613 C C . PRO A 1 80 ? 13.715 -9.864 -12.714 1.00 83.56 80 PRO A C 1
ATOM 615 O O . PRO A 1 80 ? 12.618 -9.466 -13.110 1.00 83.56 80 PRO A O 1
ATOM 618 N N . ASP A 1 81 ? 14.656 -10.316 -13.538 1.00 83.69 81 ASP A N 1
ATOM 619 C CA . ASP A 1 81 ? 14.513 -10.409 -14.996 1.00 83.69 81 ASP A CA 1
ATOM 620 C C . ASP A 1 81 ? 13.683 -11.629 -15.406 1.00 83.69 81 ASP A C 1
ATOM 622 O O . ASP A 1 81 ? 13.018 -11.631 -16.438 1.00 83.69 81 ASP A O 1
ATOM 626 N N . ASN A 1 82 ? 13.729 -12.697 -14.603 1.00 82.25 82 ASN A N 1
ATOM 627 C CA . ASN A 1 82 ? 13.080 -13.966 -14.908 1.00 82.25 82 ASN A CA 1
ATOM 628 C C . ASN A 1 82 ? 12.393 -14.572 -13.683 1.00 82.25 8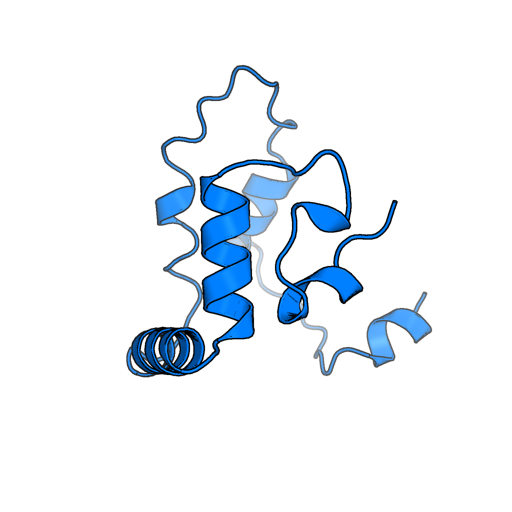2 ASN A C 1
ATOM 630 O O . ASN A 1 82 ? 12.936 -14.561 -12.582 1.00 82.25 82 ASN A O 1
ATOM 634 N N . ALA A 1 83 ? 11.269 -15.262 -13.907 1.00 80.69 83 ALA A N 1
ATOM 635 C CA . ALA A 1 83 ? 10.499 -15.941 -12.856 1.00 80.69 83 ALA A CA 1
ATOM 636 C C . ALA A 1 83 ? 11.325 -16.960 -12.044 1.00 80.69 83 ALA A C 1
ATOM 638 O O . ALA A 1 83 ? 11.032 -17.241 -10.885 1.00 80.69 83 ALA A O 1
ATOM 639 N N . ARG A 1 84 ? 12.384 -17.519 -12.647 1.00 82.31 84 ARG A N 1
ATOM 640 C CA . ARG A 1 84 ? 13.297 -18.468 -11.987 1.00 82.31 84 ARG A CA 1
ATOM 641 C C . ARG A 1 84 ? 14.179 -17.821 -10.918 1.00 82.31 84 ARG A C 1
ATOM 643 O O . ARG A 1 84 ? 14.638 -18.533 -10.035 1.00 82.31 84 ARG A O 1
ATOM 650 N N . GLN A 1 85 ? 14.411 -16.510 -11.001 1.00 81.12 85 GLN A N 1
ATOM 651 C CA . GLN A 1 85 ? 15.183 -15.751 -10.010 1.00 81.12 85 GLN A CA 1
ATOM 652 C C . GLN A 1 85 ? 14.365 -15.454 -8.746 1.00 81.12 85 GLN A C 1
ATOM 654 O O . GLN A 1 85 ? 14.910 -14.951 -7.771 1.00 81.12 85 GLN A O 1
ATOM 659 N N . VAL A 1 86 ? 13.069 -15.774 -8.761 1.00 84.75 86 VAL A N 1
ATOM 660 C CA . VAL A 1 86 ? 12.145 -15.521 -7.662 1.00 84.75 86 VAL A CA 1
ATOM 661 C C . VAL A 1 86 ? 11.872 -16.823 -6.897 1.00 84.75 86 VAL A C 1
ATOM 663 O O . VAL A 1 86 ? 11.732 -17.894 -7.504 1.00 84.75 86 VAL A O 1
ATOM 666 N N . SER A 1 87 ? 11.791 -16.734 -5.563 1.00 84.62 87 SER A N 1
ATOM 667 C CA . SER A 1 87 ? 11.392 -17.846 -4.684 1.00 84.62 87 SER A CA 1
ATOM 668 C C . SER A 1 87 ? 10.045 -18.431 -5.112 1.00 84.62 87 SER A C 1
ATOM 670 O O . SER A 1 87 ? 9.149 -17.692 -5.519 1.00 84.62 87 SER A O 1
ATOM 672 N N . GLU A 1 88 ? 9.885 -19.753 -5.000 1.00 84.88 88 GLU A N 1
ATOM 673 C CA . GLU A 1 88 ? 8.696 -20.472 -5.484 1.00 84.88 88 GLU A CA 1
ATOM 674 C C . GLU A 1 88 ? 7.395 -19.930 -4.892 1.00 84.88 88 GLU A C 1
ATOM 676 O O . GLU A 1 88 ? 6.393 -19.845 -5.596 1.00 84.88 88 GLU A O 1
ATOM 681 N N . ILE A 1 89 ? 7.458 -19.490 -3.634 1.00 84.88 89 ILE A N 1
ATOM 682 C CA . ILE A 1 89 ? 6.335 -18.951 -2.862 1.00 84.88 89 ILE A CA 1
ATOM 683 C C . ILE A 1 89 ? 5.788 -17.657 -3.488 1.00 84.88 89 ILE A C 1
ATOM 685 O O . ILE A 1 89 ? 4.581 -17.456 -3.532 1.00 84.88 89 ILE A O 1
ATOM 689 N N . ILE A 1 90 ? 6.655 -16.807 -4.048 1.00 87.19 90 ILE A N 1
ATOM 690 C CA . ILE A 1 90 ? 6.264 -15.509 -4.628 1.00 87.19 90 ILE A CA 1
ATOM 691 C C . ILE A 1 90 ? 6.251 -15.503 -6.166 1.00 87.19 90 ILE A C 1
ATOM 693 O O . ILE A 1 90 ? 5.872 -14.505 -6.781 1.00 87.19 90 ILE A O 1
ATOM 697 N N . ARG A 1 91 ? 6.594 -16.626 -6.817 1.00 85.19 91 ARG A N 1
ATOM 698 C CA . ARG A 1 91 ? 6.460 -16.796 -8.278 1.00 85.19 91 ARG A CA 1
ATOM 699 C C . ARG A 1 91 ? 5.056 -16.502 -8.821 1.00 85.19 91 ARG A C 1
ATOM 701 O O . ARG A 1 91 ? 5.002 -15.931 -9.908 1.00 85.19 91 ARG A O 1
ATOM 708 N N . PRO A 1 92 ? 3.939 -16.825 -8.133 1.00 85.62 92 PRO A N 1
ATOM 709 C CA . PRO A 1 92 ? 2.600 -16.500 -8.633 1.00 85.62 92 PRO A CA 1
ATOM 710 C C . PRO A 1 92 ? 2.375 -15.001 -8.886 1.00 85.62 92 PRO A C 1
ATOM 712 O O . PRO A 1 92 ? 1.562 -14.638 -9.736 1.00 85.62 92 PRO A O 1
ATOM 715 N N . TYR A 1 93 ? 3.112 -14.132 -8.188 1.00 80.25 93 TYR A N 1
ATOM 716 C CA . TYR A 1 93 ? 3.031 -12.675 -8.340 1.00 80.25 93 TYR A CA 1
ATOM 717 C C . TYR A 1 93 ? 3.920 -12.127 -9.455 1.00 80.25 93 TYR A C 1
ATOM 719 O O . TYR A 1 93 ? 3.762 -10.977 -9.865 1.00 80.25 93 TYR A O 1
ATOM 727 N N . PHE A 1 94 ? 4.833 -12.941 -9.985 1.00 76.31 94 PHE A N 1
ATOM 728 C CA . PHE A 1 94 ? 5.642 -12.584 -11.139 1.00 76.31 94 PHE A CA 1
ATOM 729 C C . PHE A 1 94 ? 4.814 -12.775 -12.419 1.00 76.31 94 PHE A C 1
ATOM 731 O O . PHE A 1 94 ? 4.883 -13.808 -13.084 1.00 76.31 94 PHE A O 1
ATOM 738 N N . LYS A 1 95 ? 3.990 -11.776 -12.756 1.00 64.75 95 LYS A N 1
ATOM 739 C CA . LYS A 1 95 ? 3.367 -11.674 -14.082 1.00 64.75 95 LYS A CA 1
ATOM 740 C C . LYS A 1 95 ? 4.324 -10.970 -15.042 1.00 64.75 95 LYS A C 1
ATOM 742 O O . LYS A 1 95 ? 4.670 -9.810 -14.822 1.00 64.75 95 LYS A O 1
ATOM 747 N N . VAL A 1 96 ? 4.733 -11.702 -16.078 1.00 56.53 96 VAL A N 1
ATOM 748 C CA . VAL A 1 96 ? 5.368 -11.166 -17.293 1.00 56.53 96 VAL A CA 1
ATOM 749 C C . VAL A 1 96 ? 4.290 -10.585 -18.194 1.00 56.53 96 VAL A C 1
ATOM 751 O O . VAL A 1 96 ? 3.238 -11.252 -18.329 1.00 56.53 96 VAL A O 1
#

Secondary structure (DSSP, 8-state):
-HHHHTTS--------GGG-HHHHHHHHSPPPPTT---TTGGGTGGGS---TTHHHHHHHHHHS-HHHHHHHHHHHH---SSGGGS-TTTGGG---

pLDDT: mean 73.15, std 13.92, range [38.75, 87.69]

Solvent-accessible surface area (backbone atoms only — not comparable to full-atom values): 6508 Å² total; per-residue (Å²): 124,68,77,73,53,69,80,50,98,74,85,90,78,88,78,61,68,90,81,38,52,68,62,55,49,61,70,70,48,74,82,83,55,99,80,62,79,66,85,68,59,79,70,64,71,74,72,66,90,60,65,90,67,47,63,60,48,53,53,49,56,48,70,73,30,69,56,56,50,52,49,53,51,41,64,74,74,44,88,71,95,46,65,84,80,44,59,78,82,56,35,85,75,60,77,131

Radius of gyration: 19.26 Å; Cα contacts (8 Å, |Δi|>4): 22; chains: 1; bounding box: 40×43×36 Å